Protein AF-A0AB38HVR7-F1 (afdb_monomer)

Structure (mmCIF, N/CA/C/O backbone):
data_AF-A0AB38HVR7-F1
#
_entry.id   AF-A0AB38HVR7-F1
#
loop_
_atom_site.group_PDB
_atom_site.id
_atom_site.type_symbol
_atom_site.label_atom_id
_atom_site.label_alt_id
_atom_site.label_comp_id
_atom_site.label_asym_id
_atom_site.label_entity_id
_atom_site.label_seq_id
_atom_site.pdbx_PDB_ins_code
_atom_site.Cartn_x
_atom_site.Cartn_y
_atom_site.Cartn_z
_atom_site.occupancy
_atom_site.B_iso_or_equiv
_atom_site.auth_seq_id
_atom_site.auth_comp_id
_atom_site.auth_asym_id
_atom_site.auth_atom_id
_atom_site.pdbx_PDB_model_num
ATOM 1 N N . MET A 1 1 ? 13.503 7.758 -14.951 1.00 47.50 1 MET A N 1
ATOM 2 C CA . MET A 1 1 ? 12.755 8.737 -14.140 1.00 47.50 1 MET A CA 1
ATOM 3 C C . MET A 1 1 ? 12.698 8.135 -12.743 1.00 47.50 1 MET A C 1
ATOM 5 O O . MET A 1 1 ? 11.825 7.311 -12.537 1.00 47.50 1 MET A O 1
ATOM 9 N N . PRO A 1 2 ? 13.688 8.384 -11.870 1.00 46.66 2 PRO A N 1
ATOM 10 C CA . PRO A 1 2 ? 13.924 7.515 -10.710 1.00 46.66 2 PRO A CA 1
ATOM 11 C C . PRO A 1 2 ? 13.228 7.941 -9.399 1.00 46.66 2 PRO A C 1
ATOM 13 O O . PRO A 1 2 ? 13.586 7.430 -8.358 1.00 46.66 2 PRO A O 1
ATOM 16 N N . ASP A 1 3 ? 12.236 8.838 -9.417 1.00 50.16 3 ASP A N 1
ATOM 17 C CA . ASP A 1 3 ? 11.611 9.361 -8.176 1.00 50.16 3 ASP A CA 1
ATOM 18 C C . ASP A 1 3 ? 10.219 8.760 -7.870 1.00 50.16 3 ASP A C 1
ATOM 20 O O . ASP A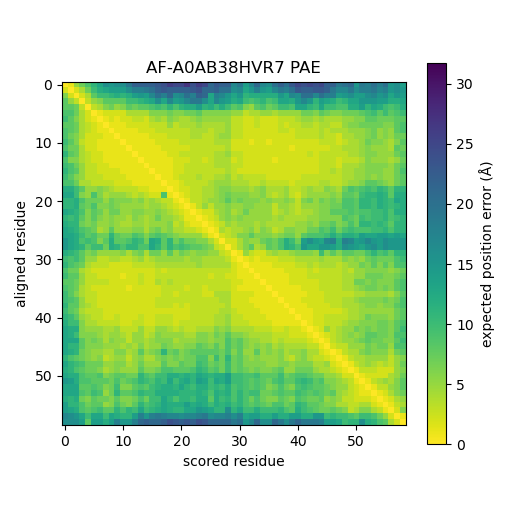 1 3 ? 9.628 9.028 -6.830 1.00 50.16 3 ASP A O 1
ATOM 24 N N . ASN A 1 4 ? 9.657 7.949 -8.776 1.00 62.66 4 ASN A N 1
ATOM 25 C CA . ASN A 1 4 ? 8.310 7.384 -8.595 1.00 62.66 4 ASN A CA 1
ATOM 26 C C . ASN A 1 4 ? 8.293 6.082 -7.778 1.00 62.66 4 ASN A C 1
ATOM 28 O O . ASN A 1 4 ? 7.237 5.687 -7.294 1.00 62.66 4 ASN A O 1
ATOM 32 N N . CYS A 1 5 ? 9.452 5.453 -7.589 1.00 73.38 5 CYS A N 1
ATOM 33 C CA . CYS 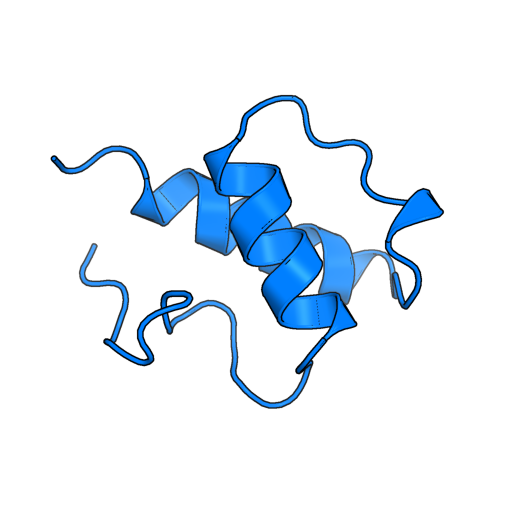A 1 5 ? 9.596 4.166 -6.914 1.00 73.38 5 CYS A CA 1
ATOM 34 C C . CYS A 1 5 ? 9.471 4.288 -5.383 1.00 73.38 5 CYS A C 1
ATOM 36 O O . CYS A 1 5 ? 8.715 3.549 -4.755 1.00 73.38 5 CYS A O 1
ATOM 38 N N . GLU A 1 6 ? 10.162 5.264 -4.778 1.00 76.88 6 GLU A N 1
ATOM 39 C CA . GLU A 1 6 ? 10.152 5.485 -3.321 1.00 76.88 6 GLU A CA 1
ATOM 40 C C . GLU A 1 6 ? 8.776 5.928 -2.814 1.00 76.88 6 GLU A C 1
ATOM 42 O O . GLU A 1 6 ? 8.329 5.500 -1.750 1.00 76.88 6 GLU A O 1
ATOM 47 N N . GLY A 1 7 ? 8.081 6.761 -3.595 1.00 79.19 7 GLY A N 1
ATOM 48 C CA . GLY A 1 7 ? 6.724 7.188 -3.275 1.00 79.19 7 GLY A CA 1
ATOM 49 C C . GLY A 1 7 ? 5.745 6.017 -3.288 1.00 79.19 7 GLY A C 1
ATO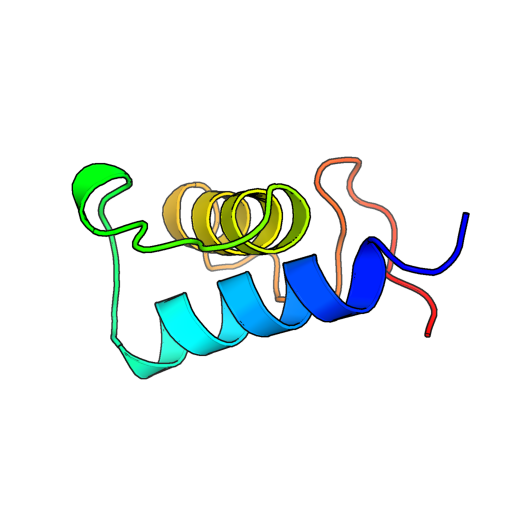M 50 O O . GLY A 1 7 ? 5.015 5.855 -2.315 1.00 79.19 7 GLY A O 1
ATOM 51 N N . HIS A 1 8 ? 5.785 5.177 -4.330 1.00 83.06 8 HIS A N 1
ATOM 52 C CA . HIS A 1 8 ? 4.953 3.974 -4.422 1.00 83.06 8 HIS A CA 1
ATOM 53 C C . HIS A 1 8 ? 5.181 3.080 -3.205 1.00 83.06 8 HIS A C 1
ATOM 55 O O . HIS A 1 8 ? 4.241 2.792 -2.463 1.00 83.06 8 HIS A O 1
ATOM 61 N N . ARG A 1 9 ? 6.435 2.704 -2.936 1.00 84.94 9 ARG A N 1
ATOM 62 C CA . ARG A 1 9 ? 6.757 1.825 -1.808 1.00 84.94 9 ARG A CA 1
ATOM 63 C C . ARG A 1 9 ? 6.237 2.383 -0.482 1.00 84.94 9 ARG A C 1
ATOM 65 O O . ARG A 1 9 ? 5.547 1.680 0.249 1.00 84.94 9 ARG A O 1
ATOM 72 N N . ALA A 1 10 ? 6.478 3.671 -0.229 1.00 86.81 10 ALA A N 1
ATOM 73 C CA . ALA A 1 10 ? 6.002 4.343 0.975 1.00 86.81 10 ALA A CA 1
ATOM 74 C C . ALA A 1 10 ? 4.467 4.350 1.088 1.00 86.81 10 ALA A C 1
ATOM 76 O O . ALA A 1 10 ? 3.940 4.212 2.190 1.00 86.81 10 ALA A O 1
ATOM 77 N N . GLY A 1 11 ? 3.751 4.504 -0.031 1.00 87.31 11 GLY A N 1
ATOM 78 C CA . GLY A 1 11 ? 2.290 4.439 -0.087 1.00 87.31 11 GLY A CA 1
ATOM 79 C C . GLY A 1 11 ? 1.739 3.064 0.267 1.00 87.31 11 GLY A C 1
ATOM 80 O O . GLY A 1 11 ? 0.810 2.962 1.069 1.00 87.31 11 GLY A O 1
ATOM 81 N N . TYR A 1 12 ? 2.353 2.019 -0.288 1.00 87.44 12 TYR A N 1
ATOM 82 C CA . TYR A 1 12 ? 1.979 0.632 -0.026 1.00 87.44 12 TYR A CA 1
ATOM 83 C C . TYR A 1 12 ? 2.252 0.248 1.431 1.00 87.44 12 TYR A C 1
ATOM 85 O O . TYR A 1 12 ? 1.353 -0.218 2.126 1.00 87.44 12 TYR A O 1
ATOM 93 N N . GLU A 1 13 ? 3.475 0.489 1.919 1.00 88.19 13 GLU A N 1
ATOM 94 C CA . GLU A 1 13 ? 3.859 0.177 3.303 1.00 88.19 13 GLU A CA 1
ATOM 95 C C . GLU A 1 13 ? 2.985 0.942 4.300 1.00 88.19 13 GLU A C 1
ATOM 97 O O . GLU A 1 13 ? 2.517 0.376 5.284 1.00 88.19 13 GLU A O 1
ATOM 102 N N . TRP A 1 14 ? 2.689 2.216 4.027 1.00 89.00 14 TRP A N 1
ATOM 103 C CA . TRP A 1 14 ? 1.796 2.991 4.881 1.00 89.00 14 TRP A CA 1
ATOM 104 C C . TRP A 1 14 ? 0.378 2.412 4.911 1.00 89.00 14 TRP A C 1
ATOM 106 O O . TRP A 1 14 ? -0.214 2.326 5.989 1.00 89.00 14 TRP A O 1
ATOM 116 N N . ALA A 1 15 ? -0.166 2.005 3.760 1.00 89.00 15 ALA A N 1
ATOM 117 C CA . ALA A 1 15 ? -1.478 1.371 3.686 1.00 89.00 15 ALA A CA 1
ATOM 118 C C . ALA A 1 15 ? -1.509 0.053 4.472 1.00 89.00 15 ALA A C 1
ATOM 120 O O . ALA A 1 15 ? -2.434 -0.168 5.253 1.00 89.00 15 ALA A O 1
ATOM 121 N N . GLU A 1 16 ? -0.473 -0.774 4.333 1.00 88.50 16 GLU A N 1
ATOM 122 C CA . GLU A 1 16 ? -0.330 -2.040 5.052 1.00 88.50 16 GLU A CA 1
ATOM 123 C C . GLU A 1 16 ? -0.234 -1.835 6.569 1.00 88.50 16 GLU A C 1
ATOM 125 O O . GLU A 1 16 ? -1.008 -2.427 7.327 1.00 88.50 16 GLU A O 1
ATOM 130 N N . GLU A 1 17 ? 0.654 -0.947 7.022 1.00 89.19 17 GLU A N 1
ATOM 131 C CA . GLU A 1 17 ? 0.864 -0.673 8.448 1.00 89.19 17 GLU A CA 1
ATOM 132 C C . GLU A 1 17 ? -0.381 -0.071 9.117 1.00 89.19 17 GLU A C 1
ATOM 1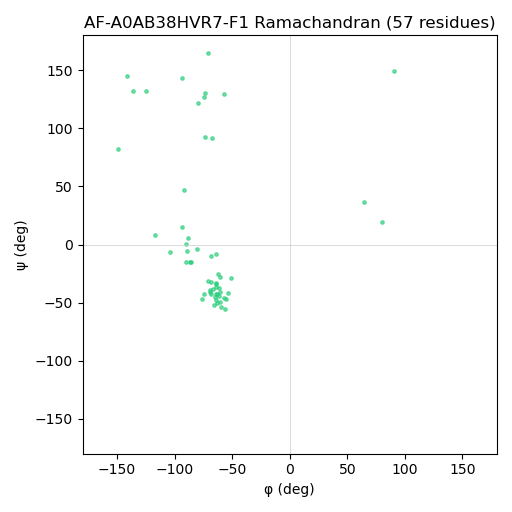34 O O . GLU A 1 17 ? -0.662 -0.348 10.287 1.00 89.19 17 GLU A O 1
ATOM 139 N N . ASN A 1 18 ? -1.151 0.738 8.382 1.00 88.19 18 ASN A N 1
ATOM 140 C CA . ASN A 1 18 ? -2.393 1.330 8.882 1.00 88.19 18 ASN A CA 1
ATOM 141 C C . ASN A 1 18 ? -3.625 0.438 8.630 1.00 88.19 18 ASN A C 1
ATOM 143 O O . ASN A 1 18 ? -4.711 0.752 9.122 1.00 88.19 18 ASN A O 1
ATOM 147 N N . GLY A 1 19 ? -3.471 -0.684 7.918 1.00 88.38 19 GLY A N 1
ATOM 148 C CA . GLY A 1 19 ? -4.553 -1.615 7.592 1.00 88.38 19 GLY A CA 1
ATOM 149 C C . GLY A 1 19 ? -5.627 -1.000 6.695 1.00 88.38 19 GLY A C 1
ATOM 150 O O . GLY A 1 19 ? -6.820 -1.262 6.882 1.00 88.38 19 GLY A O 1
ATOM 151 N N . ILE A 1 20 ? -5.217 -0.149 5.758 1.00 87.06 20 ILE A N 1
ATOM 152 C CA . ILE A 1 20 ? -6.122 0.614 4.912 1.00 87.06 20 ILE A CA 1
ATOM 153 C C . ILE A 1 20 ? -6.649 -0.262 3.781 1.00 87.06 20 ILE A C 1
ATOM 155 O O . ILE A 1 20 ? -5.894 -0.774 2.970 1.00 87.06 20 ILE A O 1
ATOM 159 N N . GLN A 1 21 ? -7.968 -0.406 3.711 1.00 80.38 21 GLN A N 1
ATOM 160 C CA . GLN A 1 21 ? -8.644 -1.246 2.712 1.00 80.38 21 GLN A CA 1
ATOM 161 C C . GLN A 1 21 ? -9.557 -0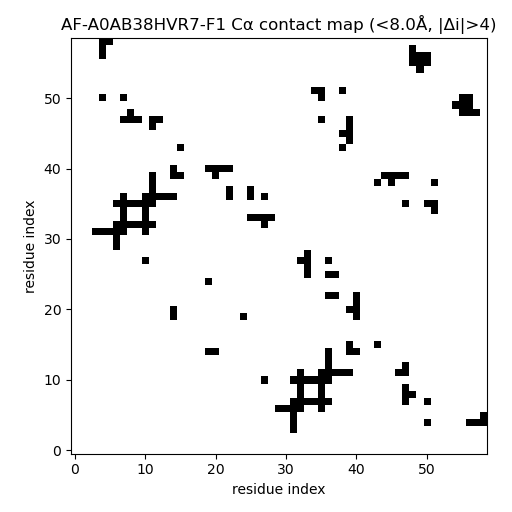.435 1.789 1.00 80.38 21 GLN A C 1
ATOM 163 O O . GLN A 1 21 ? -10.363 -1.003 1.057 1.00 80.38 21 GLN A O 1
ATOM 168 N N . SER A 1 22 ? -9.504 0.894 1.878 1.00 82.50 22 SER A N 1
ATOM 169 C CA . SER A 1 22 ? -10.419 1.780 1.168 1.00 82.50 22 SER A CA 1
ATOM 170 C C . SER A 1 22 ? -9.662 2.940 0.552 1.00 82.50 22 SER A C 1
ATOM 172 O O . SER A 1 22 ? -8.896 3.616 1.234 1.00 82.50 22 SER A O 1
ATOM 174 N N . GLU A 1 23 ? -9.943 3.203 -0.722 1.00 79.56 23 GLU A N 1
ATOM 175 C CA . GLU A 1 23 ? -9.340 4.297 -1.487 1.00 79.56 23 GLU A CA 1
ATOM 176 C C . GLU A 1 23 ? -9.631 5.677 -0.879 1.00 79.56 23 GLU A C 1
ATOM 178 O O . GLU A 1 23 ? -8.820 6.591 -0.985 1.00 79.56 23 GLU A O 1
ATOM 183 N N . ASP A 1 24 ? -10.756 5.808 -0.171 1.00 82.75 24 ASP A N 1
ATOM 184 C CA . ASP A 1 24 ? -11.147 7.017 0.569 1.00 82.75 24 ASP A CA 1
ATOM 185 C C . ASP A 1 24 ? -10.179 7.396 1.705 1.00 82.75 24 ASP A C 1
ATOM 187 O O . ASP A 1 24 ? -10.091 8.568 2.069 1.00 82.75 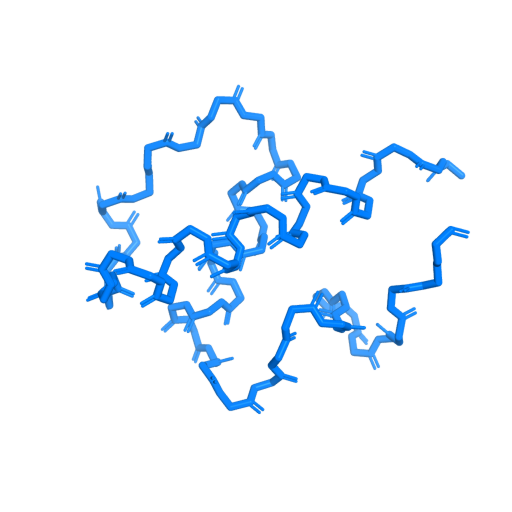24 ASP A O 1
ATOM 191 N N . ASP A 1 25 ? -9.443 6.429 2.261 1.00 82.19 25 ASP A N 1
ATOM 192 C CA . ASP A 1 25 ? -8.445 6.673 3.313 1.00 82.19 25 ASP A CA 1
ATOM 193 C C . ASP A 1 25 ? -7.055 7.009 2.728 1.00 82.19 25 ASP A C 1
ATOM 195 O O . ASP A 1 25 ? -6.077 7.178 3.464 1.00 82.19 25 ASP A O 1
ATOM 199 N N . CYS A 1 26 ? -6.950 7.146 1.398 1.00 77.19 26 CYS A N 1
ATOM 200 C CA . CYS A 1 26 ? -5.728 7.572 0.726 1.00 77.19 26 CYS A CA 1
ATOM 201 C C . CYS A 1 26 ? -5.418 9.037 1.058 1.00 77.19 26 CYS A C 1
ATOM 203 O O . CYS A 1 26 ? -5.850 9.968 0.378 1.00 77.19 26 CYS A O 1
ATOM 205 N N . SER A 1 27 ? -4.632 9.263 2.109 1.00 71.69 27 SER A N 1
ATOM 206 C CA . SER A 1 27 ? -4.145 10.595 2.488 1.00 71.69 27 SER A CA 1
ATOM 207 C C . SER A 1 27 ? -2.785 10.891 1.840 1.00 71.69 27 SER A C 1
ATOM 209 O O . SER A 1 27 ? -1.820 11.297 2.495 1.00 71.69 27 SER A O 1
ATOM 211 N N . GLY A 1 28 ? -2.674 10.617 0.539 1.00 65.25 28 GLY A N 1
ATOM 212 C CA . GLY A 1 28 ? -1.428 10.780 -0.202 1.00 65.25 28 GLY A CA 1
ATOM 213 C C . GLY A 1 28 ? -1.090 12.245 -0.468 1.00 65.25 28 GLY A C 1
ATOM 214 O O . GLY A 1 28 ? -1.918 13.016 -0.940 1.00 65.25 28 GLY A O 1
ATOM 215 N N . ASN A 1 29 ? 0.150 12.645 -0.166 1.00 68.81 29 ASN A N 1
ATOM 216 C CA . ASN A 1 29 ? 0.663 13.988 -0.486 1.00 68.81 29 ASN A CA 1
ATOM 217 C C . ASN A 1 29 ? 1.256 14.091 -1.905 1.00 68.81 29 ASN A C 1
ATOM 219 O O . ASN A 1 29 ? 1.470 15.201 -2.393 1.00 68.81 29 ASN A O 1
ATOM 223 N N . SER A 1 30 ? 1.525 12.955 -2.553 1.00 81.75 30 SER A N 1
ATOM 224 C CA . SER A 1 30 ? 2.199 12.863 -3.850 1.00 81.75 30 SER A CA 1
ATOM 225 C C . SER A 1 30 ? 1.568 11.762 -4.694 1.00 81.75 30 SER A C 1
ATOM 227 O O . SER A 1 30 ? 1.231 10.709 -4.159 1.00 81.75 30 SER A O 1
ATOM 229 N N . SER A 1 31 ? 1.505 11.960 -6.013 1.00 83.19 31 SER A N 1
ATOM 230 C CA . SER A 1 31 ? 0.894 11.007 -6.949 1.00 83.19 31 SER A CA 1
ATOM 231 C C . SER A 1 31 ? 1.469 9.593 -6.828 1.00 83.19 31 SER A C 1
ATOM 233 O O . SER A 1 31 ? 0.716 8.630 -6.811 1.00 83.19 31 SER A O 1
ATOM 235 N N . SER A 1 32 ? 2.790 9.475 -6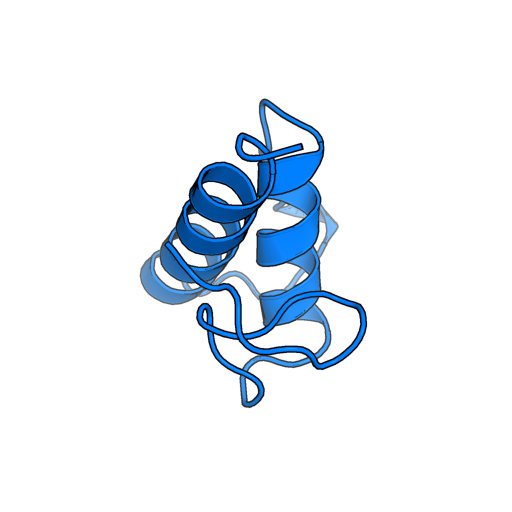.667 1.00 79.81 32 SER A N 1
ATOM 236 C CA . SER A 1 32 ? 3.476 8.184 -6.550 1.00 79.81 32 SER A CA 1
ATOM 237 C C . SER A 1 32 ? 3.126 7.461 -5.244 1.00 79.81 32 SER A C 1
ATOM 239 O O . SER A 1 32 ? 3.035 6.245 -5.222 1.00 79.81 32 SER A O 1
ATOM 241 N N . PHE A 1 33 ? 2.870 8.198 -4.157 1.00 85.69 33 PHE A N 1
ATOM 242 C CA . PHE A 1 33 ? 2.377 7.615 -2.903 1.00 85.69 33 PHE A CA 1
ATOM 243 C C . PHE A 1 33 ? 0.959 7.082 -3.056 1.00 85.69 33 PHE A C 1
ATOM 245 O O . PHE A 1 33 ? 0.643 5.995 -2.579 1.00 85.69 33 PHE A O 1
ATOM 252 N N . GLU A 1 34 ? 0.097 7.838 -3.732 1.00 85.94 34 GLU A N 1
ATOM 253 C CA . GLU A 1 34 ? -1.261 7.380 -3.999 1.00 85.94 34 GLU A CA 1
ATOM 254 C C . GLU A 1 34 ? -1.287 6.137 -4.899 1.00 85.94 34 GLU A C 1
ATOM 256 O O . GLU A 1 34 ? -2.160 5.297 -4.708 1.00 85.94 34 GLU A O 1
ATOM 261 N N . GLU A 1 35 ? -0.343 6.000 -5.839 1.00 83.56 35 GLU A N 1
ATOM 262 C CA . GLU A 1 35 ? -0.183 4.797 -6.676 1.00 83.56 35 GLU A CA 1
ATOM 263 C C . GLU A 1 35 ? 0.078 3.550 -5.828 1.00 83.56 35 GLU A C 1
ATOM 265 O O . GLU A 1 35 ? -0.684 2.586 -5.901 1.00 83.56 35 GLU A O 1
ATOM 270 N N . GLY A 1 36 ? 1.079 3.580 -4.947 1.00 83.88 36 GLY A N 1
ATOM 271 C CA . GLY A 1 36 ? 1.372 2.404 -4.127 1.00 83.88 36 GLY A CA 1
ATOM 272 C C . GLY A 1 36 ? 0.336 2.106 -3.060 1.00 83.88 36 GLY A C 1
ATOM 273 O O . GLY A 1 36 ? 0.044 0.947 -2.767 1.00 83.88 36 GLY A O 1
ATOM 274 N N . PHE A 1 37 ? -0.299 3.149 -2.538 1.00 88.44 37 PHE A N 1
ATOM 275 C CA . PHE A 1 37 ? -1.457 2.985 -1.680 1.00 88.44 37 PHE A CA 1
ATOM 276 C C . PHE A 1 37 ? -2.607 2.276 -2.414 1.00 88.44 37 PHE A C 1
ATOM 278 O O . PHE A 1 37 ? -3.177 1.317 -1.895 1.00 88.44 37 PHE A O 1
ATOM 285 N N . ARG A 1 38 ? -2.960 2.739 -3.622 1.00 84.81 38 ARG A N 1
ATOM 286 C CA . ARG A 1 38 ? -4.036 2.132 -4.418 1.00 84.81 38 ARG A CA 1
ATOM 287 C C . ARG A 1 38 ? -3.678 0.713 -4.814 1.00 84.81 38 ARG A C 1
ATOM 289 O O . ARG A 1 38 ? -4.539 -0.148 -4.727 1.00 84.81 38 ARG A O 1
ATOM 296 N N . THR A 1 39 ? -2.410 0.453 -5.117 1.00 85.31 39 THR A N 1
ATOM 297 C CA . THR A 1 39 ? -1.908 -0.899 -5.366 1.00 85.31 39 THR A CA 1
ATOM 298 C C . THR A 1 39 ? -2.176 -1.825 -4.179 1.00 85.31 39 THR A C 1
ATOM 300 O O . THR A 1 39 ? -2.703 -2.908 -4.393 1.00 85.31 39 THR A O 1
ATOM 303 N N . TYR A 1 40 ? -1.916 -1.405 -2.934 1.00 86.75 40 TYR A N 1
ATOM 304 C CA . TYR A 1 40 ? -2.264 -2.211 -1.752 1.00 86.75 40 TYR A CA 1
ATOM 305 C C . TYR A 1 40 ? -3.776 -2.419 -1.595 1.00 86.75 40 TYR A C 1
ATOM 307 O O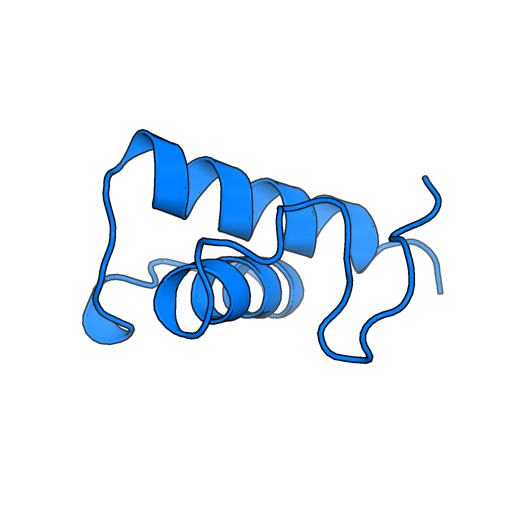 . TYR A 1 40 ? -4.225 -3.514 -1.259 1.00 86.75 40 TYR A O 1
ATOM 315 N N . VAL A 1 41 ? -4.571 -1.366 -1.807 1.00 87.56 41 VAL A N 1
ATOM 316 C CA . VAL A 1 41 ? -6.032 -1.423 -1.646 1.00 87.56 41 VAL A CA 1
ATOM 317 C C . VAL A 1 41 ? -6.695 -2.282 -2.729 1.00 87.56 41 VAL A C 1
ATOM 319 O O . VAL A 1 41 ? -7.633 -3.021 -2.427 1.00 87.56 41 VAL A O 1
ATOM 322 N N . GLU A 1 42 ? -6.221 -2.206 -3.972 1.00 86.38 42 GLU A N 1
ATOM 323 C CA . GLU A 1 42 ? -6.686 -3.044 -5.078 1.00 86.38 42 GLU A CA 1
ATOM 324 C C . GLU A 1 42 ? -6.150 -4.477 -4.968 1.00 86.38 42 GLU A C 1
ATOM 326 O O . GLU A 1 42 ? -6.899 -5.428 -5.199 1.00 86.38 42 GLU A O 1
ATOM 331 N N . ASP A 1 43 ? -4.872 -4.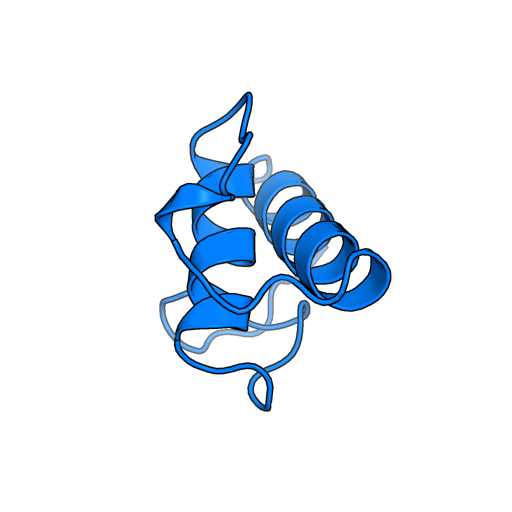640 -4.613 1.00 84.12 43 ASP A N 1
ATOM 332 C CA . ASP A 1 43 ? -4.173 -5.924 -4.604 1.00 84.12 43 ASP A CA 1
ATOM 333 C C . ASP A 1 43 ? -3.078 -5.987 -3.518 1.00 84.12 43 ASP A C 1
ATOM 335 O O . ASP A 1 43 ? -1.880 -5.814 -3.755 1.00 84.12 43 ASP A O 1
ATOM 339 N N . SER A 1 44 ? -3.506 -6.282 -2.290 1.00 82.44 44 SER A N 1
ATOM 340 C CA . SER A 1 44 ? -2.636 -6.386 -1.107 1.00 82.44 44 SER A CA 1
ATOM 341 C C . SER A 1 44 ? -1.678 -7.589 -1.132 1.00 82.44 44 SER A C 1
ATOM 343 O O . SER A 1 44 ? -0.813 -7.697 -0.264 1.00 82.44 44 SER A O 1
ATOM 345 N N . ASP A 1 45 ? -1.849 -8.522 -2.076 1.00 79.94 45 ASP A N 1
ATOM 346 C CA . ASP A 1 45 ? -0.978 -9.694 -2.265 1.00 79.94 45 ASP A CA 1
ATOM 347 C C . ASP A 1 45 ? 0.184 -9.391 -3.227 1.00 79.94 45 ASP A C 1
ATOM 349 O O . ASP A 1 45 ? 1.154 -10.149 -3.296 1.00 79.94 45 ASP A O 1
ATOM 353 N N . ARG A 1 46 ? 0.100 -8.284 -3.974 1.00 79.69 46 ARG A N 1
ATOM 354 C CA . ARG A 1 46 ? 1.084 -7.910 -4.989 1.00 79.69 46 ARG A CA 1
ATOM 355 C C . ARG A 1 46 ? 2.428 -7.514 -4.384 1.00 79.69 46 ARG A C 1
ATOM 357 O O . ARG A 1 46 ? 3.450 -7.936 -4.906 1.00 79.69 46 ARG A O 1
ATOM 364 N N . GLY A 1 47 ? 2.427 -6.775 -3.276 1.00 74.19 47 GLY A N 1
ATOM 365 C CA . GLY A 1 47 ? 3.632 -6.326 -2.573 1.00 74.19 47 GLY A CA 1
ATOM 366 C C . GLY A 1 47 ? 4.157 -4.960 -3.036 1.00 74.19 47 GLY A C 1
ATOM 367 O O . GLY A 1 47 ? 4.068 -4.609 -4.209 1.00 74.19 47 GLY A O 1
ATOM 368 N N . ALA A 1 48 ? 4.778 -4.218 -2.109 1.00 78.38 48 ALA A N 1
ATOM 369 C CA . ALA A 1 48 ? 5.355 -2.878 -2.328 1.00 78.38 48 ALA A CA 1
ATOM 370 C C . ALA A 1 48 ? 6.532 -2.838 -3.323 1.00 78.38 48 ALA A C 1
ATOM 372 O O . ALA A 1 48 ? 7.050 -1.771 -3.647 1.00 78.38 48 ALA A O 1
ATOM 373 N N . GLU A 1 49 ? 7.012 -4.010 -3.735 1.00 74.69 49 GLU A N 1
ATOM 374 C CA . GLU A 1 49 ? 8.148 -4.190 -4.631 1.00 74.69 49 GLU A CA 1
ATOM 375 C C . GLU A 1 49 ? 7.737 -4.237 -6.111 1.00 74.69 49 GLU A C 1
ATOM 377 O O . GLU A 1 49 ? 8.619 -4.366 -6.949 1.00 74.69 49 GLU A O 1
ATOM 382 N N . TYR A 1 50 ? 6.446 -4.110 -6.457 1.00 74.62 50 TYR A N 1
ATOM 383 C CA . TYR A 1 50 ? 5.976 -4.116 -7.849 1.00 74.62 50 TYR A CA 1
ATOM 384 C C . TYR A 1 50 ? 5.155 -2.872 -8.198 1.00 74.62 50 TYR A C 1
ATOM 386 O O . TYR A 1 50 ? 4.193 -2.537 -7.520 1.00 74.62 50 TYR A O 1
ATOM 394 N N . ASP A 1 51 ? 5.488 -2.248 -9.325 1.00 70.19 51 ASP A N 1
ATOM 395 C CA . ASP A 1 51 ? 4.788 -1.095 -9.898 1.00 70.19 51 ASP A CA 1
ATOM 396 C C . ASP A 1 51 ? 3.421 -1.501 -10.457 1.00 70.19 51 ASP A C 1
ATOM 398 O O . ASP A 1 51 ? 3.185 -2.684 -10.715 1.00 70.19 51 ASP A O 1
ATOM 402 N N . ASP A 1 52 ? 2.536 -0.542 -10.730 1.00 65.75 52 ASP A N 1
ATOM 403 C CA . ASP A 1 52 ? 1.224 -0.713 -11.368 1.00 65.75 52 ASP A CA 1
ATOM 404 C C . ASP A 1 52 ? 1.290 -1.515 -12.685 1.00 65.75 52 ASP A C 1
ATOM 406 O O . ASP A 1 52 ? 0.374 -2.275 -13.029 1.00 65.75 52 ASP A O 1
ATOM 410 N N . ASN A 1 53 ? 2.423 -1.459 -13.393 1.00 69.81 53 ASN A N 1
ATOM 411 C CA . ASN A 1 53 ? 2.676 -2.259 -14.593 1.00 69.81 53 ASN A CA 1
ATOM 412 C C . ASN A 1 53 ? 3.114 -3.718 -14.346 1.00 69.81 53 ASN A C 1
ATOM 414 O O . ASN A 1 53 ? 3.250 -4.474 -15.310 1.00 69.81 53 ASN A O 1
ATOM 418 N N . GLY A 1 54 ? 3.309 -4.125 -13.095 1.00 67.62 54 GLY A N 1
ATOM 419 C CA . GLY A 1 54 ? 3.697 -5.483 -12.696 1.00 67.62 54 GLY A CA 1
ATOM 420 C C . GLY A 1 54 ? 5.190 -5.738 -12.858 1.00 67.62 54 GLY A C 1
ATOM 421 O O . GLY A 1 54 ? 5.616 -6.886 -12.956 1.00 67.62 54 GLY A O 1
ATOM 422 N N . ASN A 1 55 ? 5.970 -4.661 -12.936 1.00 71.50 55 ASN A N 1
ATOM 423 C CA . ASN A 1 55 ? 7.421 -4.717 -12.961 1.00 71.50 55 ASN A CA 1
ATOM 424 C C . ASN A 1 55 ? 7.940 -4.561 -11.538 1.00 71.50 55 ASN A C 1
ATOM 426 O O . ASN A 1 55 ? 7.392 -3.761 -10.785 1.00 71.50 55 ASN A O 1
ATOM 430 N N . GLU A 1 56 ? 9.010 -5.274 -11.206 1.00 71.75 56 GLU A N 1
ATOM 431 C CA . GLU A 1 56 ? 9.750 -5.028 -9.970 1.00 71.75 56 GLU A CA 1
ATOM 432 C C . GLU A 1 56 ? 10.220 -3.562 -9.940 1.00 71.75 56 GLU A C 1
ATOM 434 O O . GLU A 1 56 ? 10.789 -3.049 -10.911 1.00 71.75 56 GLU A O 1
ATOM 439 N N . ILE A 1 57 ? 9.933 -2.882 -8.835 1.00 70.00 57 ILE A N 1
ATOM 440 C CA . ILE A 1 57 ? 10.380 -1.532 -8.519 1.00 70.00 57 ILE A CA 1
ATOM 441 C C . ILE A 1 57 ? 11.873 -1.654 -8.171 1.00 70.00 57 ILE A C 1
ATOM 443 O O . ILE A 1 57 ? 12.229 -1.968 -7.037 1.00 70.00 57 ILE A O 1
ATOM 447 N N . ASP A 1 58 ? 12.748 -1.472 -9.162 1.00 57.66 58 ASP A N 1
ATOM 448 C CA . ASP A 1 58 ? 14.205 -1.431 -8.958 1.00 57.66 58 ASP A CA 1
ATOM 449 C C . ASP A 1 58 ? 14.594 -0.082 -8.313 1.00 57.66 58 ASP A C 1
ATOM 451 O O . ASP A 1 58 ? 14.178 0.976 -8.801 1.00 57.66 58 ASP A O 1
ATOM 455 N N . GLU A 1 59 ? 15.331 -0.151 -7.196 1.00 53.28 59 GLU A N 1
ATOM 456 C CA . GLU A 1 59 ? 15.773 0.969 -6.331 1.00 53.28 59 GLU A CA 1
ATOM 457 C C . GLU A 1 59 ? 16.713 1.970 -7.032 1.00 53.28 59 GLU A C 1
ATOM 459 O O . GLU A 1 59 ? 17.732 1.546 -7.631 1.00 53.28 59 GLU A O 1
#

Organism: NCBI:txid2081791

Radius of gyration: 10.05 Å; Cα contacts (8 Å, |Δi|>4): 88; chains: 1; bounding box: 27×24×24 Å

Secondary structure (DSSP, 8-state):
-TTHHHHHHHHHHHHHHHT---GGG---SSHHHHHHHHHHHH-TTT-TTB-TTS-B---

Foldseek 3Di:
DQPLLVLLLQLQVVCVVVVPQDLVPRPRPDPSSSQNVVCCNVPVPLHSQAGPVRDGSDD

pLDDT: mean 77.84, std 10.77, range [46.66, 89.19]

Mean predicted aligned error: 6.32 Å

Sequence (59 aa):
MPDNCEGHRAGYEWAEENGIQSEDDCSGNSSSFEEGFRTYVEDSDRGAEYDDNGNEIDE

Solvent-accessible surface area (backbone atoms only — not comparable to full-atom values): 3417 Å² total; per-residue (Å²): 131,88,72,52,52,64,30,16,28,51,18,15,51,50,27,61,77,71,66,50,74,47,77,89,72,63,82,55,92,44,74,35,18,40,50,18,27,45,44,35,43,77,38,68,84,69,49,60,54,42,43,100,87,71,42,72,54,78,133